Protein AF-A0A2E1RA04-F1 (afdb_monomer_lite)

Secondary structure (DSSP, 8-state):
-HHHHHHHHHHHHHHHHHHTTSS-HHHHHHHHHHHS--SS-HHHHHHHH-HHHHHHHHHHHHTT-TTTTPPPHHHHHHHHT-

Structure (mmCIF, N/CA/C/O backbone):
data_AF-A0A2E1RA04-F1
#
_entry.id   AF-A0A2E1RA04-F1
#
loop_
_atom_site.group_PDB
_atom_site.id
_atom_site.type_symbol
_atom_site.label_atom_id
_atom_site.label_alt_id
_atom_site.label_comp_id
_atom_site.label_asym_id
_atom_site.label_entity_id
_atom_site.label_seq_id
_atom_site.pdbx_PDB_ins_code
_atom_site.Cartn_x
_atom_site.Cartn_y
_atom_site.Cartn_z
_atom_site.occupancy
_atom_site.B_iso_or_equiv
_atom_site.auth_seq_id
_atom_site.auth_comp_id
_atom_site.auth_asym_id
_atom_site.auth_atom_id
_atom_site.pdbx_PDB_model_num
ATOM 1 N N . MET A 1 1 ? -6.448 -12.278 10.935 1.00 60.75 1 MET A N 1
ATOM 2 C CA . MET A 1 1 ? -6.000 -12.811 9.627 1.00 60.75 1 MET A CA 1
ATOM 3 C C . MET A 1 1 ? -4.553 -12.416 9.366 1.00 60.75 1 MET A C 1
ATOM 5 O O . MET A 1 1 ? -4.189 -11.306 9.727 1.00 60.75 1 MET A O 1
ATOM 9 N N . VAL A 1 2 ? -3.734 -13.291 8.764 1.00 85.88 2 VAL A N 1
ATOM 10 C CA . VAL A 1 2 ? -2.308 -12.995 8.486 1.00 85.88 2 VAL A CA 1
ATOM 11 C C . VAL A 1 2 ? -2.128 -12.247 7.158 1.00 85.88 2 VAL A C 1
ATOM 13 O O . VAL A 1 2 ? -1.488 -11.204 7.145 1.00 85.88 2 VAL A O 1
ATOM 16 N N . VAL A 1 3 ? -2.757 -12.714 6.073 1.00 91.12 3 VAL A N 1
ATOM 17 C CA . VAL A 1 3 ? -2.578 -12.148 4.717 1.00 91.12 3 VAL A CA 1
ATOM 18 C C . VAL A 1 3 ? -3.031 -10.689 4.629 1.00 91.12 3 VAL A C 1
ATOM 20 O O . VAL A 1 3 ? -2.260 -9.844 4.193 1.00 91.12 3 VAL A O 1
ATOM 23 N N . THR A 1 4 ? -4.237 -10.373 5.108 1.00 93.81 4 THR A N 1
ATOM 24 C CA . THR A 1 4 ? -4.808 -9.013 5.069 1.00 93.81 4 THR A CA 1
ATOM 25 C C . THR A 1 4 ? -3.910 -7.986 5.756 1.00 93.81 4 THR A C 1
ATOM 27 O O . THR A 1 4 ? -3.639 -6.929 5.202 1.00 93.81 4 THR A O 1
ATOM 30 N N . ARG A 1 5 ? -3.373 -8.330 6.936 1.00 95.50 5 ARG A N 1
ATOM 31 C CA . ARG A 1 5 ? -2.431 -7.478 7.674 1.00 95.50 5 ARG A CA 1
ATOM 32 C C . ARG A 1 5 ? -1.143 -7.248 6.885 1.00 95.50 5 ARG A C 1
ATOM 34 O O . ARG A 1 5 ? -0.642 -6.130 6.865 1.00 95.50 5 ARG A O 1
ATOM 41 N N . THR A 1 6 ? -0.597 -8.298 6.274 1.00 95.75 6 THR A N 1
ATOM 42 C CA . THR A 1 6 ? 0.633 -8.201 5.481 1.00 95.75 6 THR A CA 1
ATOM 43 C C . THR A 1 6 ? 0.435 -7.319 4.255 1.00 95.75 6 THR A C 1
ATOM 45 O O . THR A 1 6 ? 1.240 -6.423 4.035 1.00 95.75 6 THR A O 1
ATOM 48 N N . VAL A 1 7 ? -0.638 -7.529 3.489 1.00 95.69 7 VAL A N 1
ATOM 49 C CA . VAL A 1 7 ? -0.907 -6.753 2.268 1.00 95.69 7 VAL A CA 1
ATOM 50 C C . VAL A 1 7 ? -1.226 -5.293 2.597 1.00 95.69 7 VAL A C 1
ATOM 52 O O . VAL A 1 7 ? -0.686 -4.408 1.944 1.00 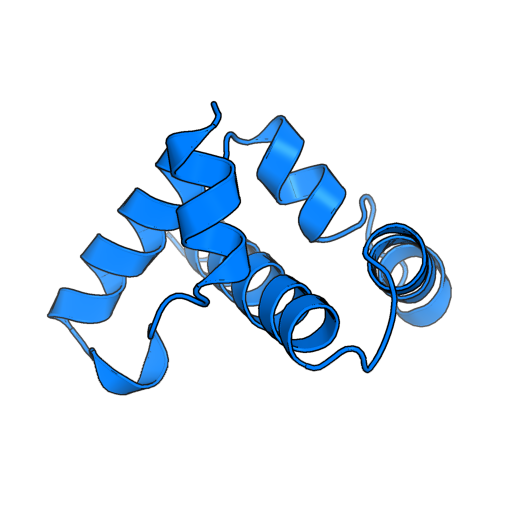95.69 7 VAL A O 1
ATOM 55 N N . ALA A 1 8 ? -2.011 -5.022 3.646 1.00 97.44 8 ALA A N 1
ATOM 56 C CA . ALA A 1 8 ? -2.301 -3.650 4.070 1.00 97.44 8 ALA A CA 1
ATOM 57 C C . ALA A 1 8 ? -1.030 -2.886 4.471 1.00 97.44 8 ALA A C 1
ATOM 59 O O . ALA A 1 8 ? -0.828 -1.750 4.053 1.00 97.44 8 ALA A O 1
ATOM 60 N N . MET A 1 9 ? -0.138 -3.528 5.235 1.00 97.69 9 MET A N 1
ATOM 61 C CA . MET A 1 9 ? 1.146 -2.925 5.604 1.00 97.69 9 MET A CA 1
ATOM 62 C C . MET A 1 9 ? 2.059 -2.710 4.404 1.00 97.69 9 MET A C 1
ATOM 64 O O . MET A 1 9 ? 2.716 -1.681 4.314 1.00 97.69 9 MET A O 1
ATOM 68 N N . LEU A 1 10 ? 2.097 -3.667 3.480 1.00 97.56 10 LEU A N 1
ATOM 69 C CA . LEU A 1 10 ? 2.886 -3.552 2.262 1.00 97.56 10 LEU A CA 1
ATOM 70 C C . LEU A 1 10 ? 2.430 -2.361 1.410 1.00 97.56 10 LEU A C 1
ATOM 72 O O . LEU A 1 10 ? 3.264 -1.600 0.927 1.00 97.56 10 LEU A O 1
ATOM 76 N N . ALA A 1 11 ? 1.116 -2.195 1.250 1.00 98.12 11 ALA A N 1
ATOM 77 C CA . ALA A 1 11 ? 0.533 -1.058 0.553 1.00 98.12 11 ALA A CA 1
ATOM 78 C C . ALA A 1 11 ? 0.883 0.268 1.237 1.00 98.12 11 ALA A C 1
ATOM 80 O O . ALA A 1 11 ? 1.297 1.198 0.556 1.00 98.12 11 ALA A O 1
ATOM 81 N N . ASN A 1 12 ? 0.783 0.330 2.568 1.00 98.31 12 ASN A N 1
ATOM 82 C CA . ASN A 1 12 ? 1.082 1.542 3.332 1.00 98.31 12 ASN A CA 1
ATOM 83 C C . ASN A 1 12 ? 2.562 1.949 3.284 1.00 98.31 12 ASN A C 1
ATOM 85 O O . ASN A 1 12 ? 2.878 3.129 3.185 1.00 98.31 12 ASN A O 1
ATOM 89 N N . GLU A 1 13 ? 3.478 0.982 3.332 1.00 98.12 13 GLU A N 1
ATOM 90 C CA . GLU A 1 13 ? 4.910 1.268 3.186 1.00 98.12 13 GLU A CA 1
ATOM 91 C C . GLU A 1 13 ? 5.225 1.746 1.763 1.00 98.12 13 GLU A C 1
ATOM 93 O O . GLU A 1 13 ? 5.995 2.676 1.544 1.00 98.12 13 GLU A O 1
ATOM 98 N N . SER A 1 14 ? 4.573 1.134 0.775 1.00 98.25 14 SER A N 1
ATOM 99 C CA . SER A 1 14 ? 4.727 1.505 -0.631 1.00 98.25 14 SER A CA 1
ATOM 100 C C . SER A 1 14 ? 4.207 2.910 -0.908 1.00 98.25 14 SER A C 1
ATOM 102 O O . SER A 1 14 ? 4.830 3.647 -1.665 1.00 98.25 14 SER A O 1
ATOM 104 N N . SER A 1 15 ? 3.096 3.308 -0.286 1.00 98.19 15 SER A N 1
ATOM 105 C CA . SER A 1 15 ? 2.574 4.666 -0.416 1.00 98.19 15 SER A CA 1
ATOM 106 C C . SER A 1 15 ? 3.452 5.694 0.288 1.00 98.19 15 SER A C 1
ATOM 108 O O . SER A 1 15 ? 3.560 6.804 -0.221 1.00 98.19 15 SER A O 1
ATOM 110 N N . LEU A 1 16 ? 4.137 5.329 1.379 1.00 98.06 16 LEU A N 1
ATOM 111 C CA . LEU A 1 16 ? 5.126 6.204 2.013 1.00 98.06 16 LEU A CA 1
ATOM 112 C C . LEU A 1 16 ? 6.306 6.499 1.075 1.00 98.06 16 LEU A C 1
ATOM 114 O O . LEU A 1 16 ? 6.694 7.652 0.937 1.00 98.06 16 LEU A O 1
ATOM 118 N N . LEU A 1 17 ? 6.816 5.497 0.349 1.00 98.25 17 LEU A N 1
ATOM 119 C CA . LEU A 1 17 ? 7.876 5.715 -0.649 1.00 98.25 17 LEU A CA 1
ATOM 120 C C . LEU A 1 17 ? 7.455 6.681 -1.764 1.00 98.25 17 LEU A C 1
ATOM 122 O O . LEU A 1 17 ? 8.290 7.416 -2.291 1.00 98.25 17 LEU A O 1
ATOM 126 N N . VAL A 1 18 ? 6.172 6.666 -2.129 1.00 98.31 18 VAL A N 1
ATOM 127 C CA . VAL A 1 18 ? 5.617 7.602 -3.112 1.00 98.31 18 VAL A CA 1
ATOM 128 C C . VAL A 1 18 ? 5.442 8.994 -2.508 1.00 98.31 18 VAL A C 1
ATOM 130 O O . VAL A 1 18 ? 5.740 9.981 -3.172 1.00 98.31 18 VAL A O 1
ATOM 133 N N . GLU A 1 19 ? 4.978 9.080 -1.262 1.00 98.06 19 GLU A N 1
ATOM 134 C CA . GLU A 1 19 ? 4.825 10.337 -0.520 1.00 98.06 19 GLU A CA 1
ATOM 135 C C . GLU A 1 19 ? 6.164 11.061 -0.328 1.00 98.06 19 GLU A C 1
ATOM 137 O O . GLU A 1 19 ? 6.244 12.272 -0.507 1.00 98.06 19 GLU A O 1
ATOM 142 N N . GLU A 1 20 ? 7.223 10.310 -0.027 1.00 98.12 20 GLU A N 1
ATOM 143 C CA . GLU A 1 20 ? 8.589 10.812 0.148 1.00 98.12 20 GLU A CA 1
ATOM 144 C C . GLU A 1 20 ? 9.344 11.003 -1.183 1.00 98.12 20 GLU A C 1
ATOM 146 O O . GLU A 1 20 ? 10.539 11.296 -1.179 1.00 98.12 20 GLU A O 1
ATOM 151 N N . GLU A 1 21 ? 8.665 10.827 -2.324 1.00 97.62 21 GLU A N 1
ATOM 152 C CA . GLU A 1 21 ? 9.214 10.969 -3.682 1.00 97.62 21 GLU A CA 1
ATOM 153 C C . GLU A 1 21 ? 10.442 10.077 -3.972 1.00 97.62 21 GLU A C 1
ATOM 155 O O . GLU A 1 21 ? 11.241 10.355 -4.868 1.00 97.62 21 GLU A O 1
ATOM 160 N N . VAL A 1 22 ? 10.591 8.961 -3.250 1.00 98.25 22 VAL A N 1
ATOM 161 C CA . VAL A 1 22 ? 11.667 7.978 -3.475 1.00 98.25 22 VAL A CA 1
ATOM 162 C C . VAL A 1 22 ? 11.465 7.246 -4.806 1.00 98.25 22 VAL A C 1
ATOM 164 O O . VAL A 1 22 ? 12.429 6.920 -5.501 1.00 98.25 22 VAL A O 1
ATOM 167 N N . ALA A 1 23 ? 10.209 6.983 -5.165 1.00 97.44 23 ALA A N 1
ATOM 168 C CA . ALA A 1 23 ? 9.801 6.416 -6.444 1.00 97.44 23 ALA A CA 1
ATOM 169 C C . ALA A 1 23 ? 8.358 6.823 -6.769 1.00 97.44 23 ALA A C 1
ATOM 171 O O . ALA A 1 23 ? 7.574 7.138 -5.877 1.00 97.44 23 ALA A O 1
ATOM 172 N N . ASP A 1 24 ? 7.978 6.780 -8.045 1.00 98.31 24 ASP A N 1
ATOM 173 C CA . ASP A 1 24 ? 6.574 6.916 -8.426 1.00 98.31 24 ASP A CA 1
ATOM 174 C C . ASP A 1 24 ? 5.799 5.605 -8.187 1.00 98.31 24 ASP A C 1
ATOM 176 O O . ASP A 1 24 ? 6.375 4.523 -8.044 1.00 98.31 24 ASP A O 1
ATOM 180 N N . ALA A 1 25 ? 4.464 5.687 -8.140 1.00 97.81 25 ALA A N 1
ATOM 181 C CA . ALA A 1 25 ? 3.617 4.527 -7.841 1.00 97.81 25 ALA A CA 1
ATOM 182 C C . ALA A 1 25 ? 3.843 3.361 -8.823 1.00 97.81 25 ALA A C 1
ATOM 184 O O . ALA A 1 25 ? 3.965 2.207 -8.412 1.00 97.81 25 ALA A O 1
ATOM 185 N N . ALA A 1 26 ? 3.975 3.673 -10.118 1.00 98.25 26 ALA A N 1
ATOM 186 C CA . ALA A 1 26 ? 4.247 2.679 -11.152 1.00 98.25 26 ALA A CA 1
ATOM 187 C C . ALA A 1 26 ? 5.624 2.016 -10.972 1.00 98.25 26 ALA A C 1
ATOM 189 O O . ALA A 1 26 ? 5.759 0.808 -11.177 1.00 98.25 26 ALA A O 1
ATOM 190 N N . GLY A 1 27 ? 6.639 2.784 -10.572 1.00 98.56 27 GLY A N 1
ATOM 191 C CA . GLY A 1 27 ? 7.978 2.298 -10.274 1.00 98.56 27 GLY A CA 1
ATOM 192 C C . GLY A 1 27 ? 8.001 1.359 -9.075 1.00 98.56 27 GLY A C 1
ATOM 193 O O . GLY A 1 27 ? 8.591 0.282 -9.175 1.00 98.56 27 GLY A O 1
ATOM 194 N N . VAL A 1 28 ? 7.312 1.706 -7.981 1.00 98.38 28 VAL A N 1
ATOM 195 C CA . VAL A 1 28 ? 7.181 0.825 -6.806 1.00 98.38 28 VAL A CA 1
ATOM 196 C C . VAL A 1 28 ? 6.501 -0.490 -7.194 1.00 98.38 28 VAL A C 1
ATOM 198 O O . VAL A 1 28 ? 7.031 -1.571 -6.926 1.00 98.38 28 VAL A O 1
ATOM 201 N N . ASP A 1 29 ? 5.378 -0.424 -7.908 1.00 98.56 29 ASP A N 1
ATOM 202 C CA . ASP A 1 29 ? 4.641 -1.614 -8.334 1.00 98.56 29 ASP A CA 1
ATOM 203 C C . ASP A 1 29 ? 5.443 -2.508 -9.286 1.00 98.56 29 ASP A C 1
ATOM 205 O O . ASP A 1 29 ? 5.432 -3.741 -9.169 1.00 98.56 29 ASP A O 1
ATOM 209 N N . LEU A 1 30 ? 6.189 -1.907 -10.214 1.00 98.50 30 LEU A N 1
ATOM 210 C CA . LEU A 1 30 ? 7.083 -2.639 -11.104 1.00 98.50 30 LEU A CA 1
ATOM 211 C C . LEU A 1 30 ? 8.234 -3.292 -10.330 1.00 98.50 30 LEU A C 1
ATOM 213 O O . LEU A 1 30 ? 8.540 -4.465 -10.569 1.00 98.50 30 LEU A O 1
ATOM 217 N N . ALA A 1 31 ? 8.853 -2.559 -9.403 1.00 98.31 31 ALA A N 1
ATOM 218 C CA . ALA A 1 31 ? 9.951 -3.052 -8.583 1.00 98.31 31 ALA A CA 1
ATOM 219 C C . ALA A 1 31 ? 9.520 -4.257 -7.742 1.00 98.31 31 ALA A C 1
ATOM 221 O O . ALA A 1 31 ? 10.244 -5.245 -7.681 1.00 98.31 31 ALA A O 1
ATOM 222 N N . MET A 1 32 ? 8.318 -4.246 -7.170 1.00 98.19 32 MET A N 1
ATOM 223 C CA . MET A 1 32 ? 7.834 -5.368 -6.363 1.00 98.19 32 MET A CA 1
ATOM 224 C C . MET A 1 32 ? 7.494 -6.596 -7.215 1.00 98.19 32 MET A C 1
ATOM 226 O O . MET A 1 32 ? 7.850 -7.726 -6.865 1.00 98.19 32 MET A O 1
ATOM 230 N N . ARG A 1 33 ? 6.901 -6.400 -8.398 1.00 98.25 33 ARG A N 1
ATOM 231 C CA . ARG A 1 33 ? 6.642 -7.505 -9.335 1.00 98.25 33 ARG A CA 1
ATOM 232 C C . ARG A 1 33 ? 7.921 -8.115 -9.899 1.00 98.25 33 ARG A C 1
ATOM 234 O O . ARG A 1 33 ? 7.990 -9.326 -10.075 1.00 98.25 33 ARG A O 1
ATOM 241 N N . LYS A 1 34 ? 8.935 -7.307 -10.218 1.00 98.31 34 LYS A N 1
ATOM 242 C CA . LYS A 1 34 ? 10.165 -7.786 -10.880 1.00 98.31 34 LYS A CA 1
ATOM 243 C C . LYS A 1 34 ? 11.294 -8.130 -9.918 1.00 98.31 34 LYS A C 1
ATOM 245 O O . LYS A 1 34 ? 12.047 -9.055 -10.194 1.00 98.31 34 LYS A O 1
ATOM 250 N N . GLY A 1 35 ? 11.402 -7.413 -8.809 1.00 98.00 35 GLY A N 1
ATOM 251 C CA . GLY A 1 35 ? 12.442 -7.602 -7.804 1.00 98.00 35 GLY A CA 1
ATOM 252 C C . GLY A 1 35 ? 12.158 -8.774 -6.871 1.00 98.00 35 GLY A C 1
ATOM 253 O O . GLY A 1 35 ? 13.069 -9.535 -6.565 1.00 98.00 35 GLY A O 1
ATOM 254 N N . VAL A 1 36 ? 10.899 -8.953 -6.453 1.00 96.50 36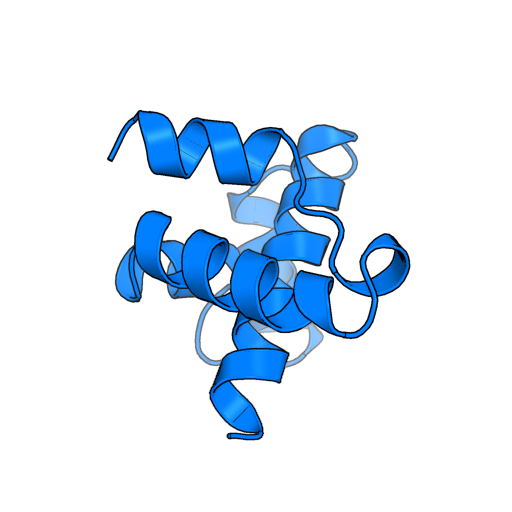 VAL A N 1
ATOM 255 C CA . VAL A 1 36 ? 10.513 -10.001 -5.485 1.00 96.50 36 VAL A CA 1
ATOM 256 C C . VAL A 1 36 ? 9.385 -10.913 -5.972 1.00 96.50 36 VAL A C 1
ATOM 258 O O . VAL A 1 36 ? 8.846 -11.701 -5.198 1.00 96.50 36 VAL A O 1
ATOM 261 N N . ASN A 1 37 ? 9.063 -10.858 -7.268 1.00 97.81 37 ASN A N 1
ATOM 262 C CA . ASN A 1 37 ? 8.109 -11.750 -7.933 1.00 97.81 37 ASN A CA 1
ATOM 263 C C . ASN A 1 37 ? 6.693 -11.716 -7.329 1.00 97.81 37 ASN A C 1
ATOM 265 O O . ASN A 1 37 ? 6.007 -12.741 -7.270 1.00 97.81 37 ASN A O 1
ATOM 269 N N . TYR A 1 38 ? 6.253 -10.547 -6.854 1.00 95.94 38 TYR A N 1
ATOM 270 C CA . TYR A 1 38 ? 4.877 -10.397 -6.385 1.00 95.94 38 TYR A CA 1
ATOM 271 C C . TYR A 1 38 ? 3.907 -10.479 -7.572 1.00 95.94 38 TYR A C 1
ATOM 273 O O . TYR A 1 38 ? 4.241 -10.019 -8.667 1.00 95.94 38 TYR A O 1
ATOM 281 N N . PRO A 1 39 ? 2.713 -11.075 -7.388 1.00 94.69 39 PRO A N 1
ATOM 282 C CA . PRO A 1 39 ? 1.751 -11.243 -8.478 1.00 94.69 39 PRO A CA 1
ATOM 283 C C . PRO A 1 39 ? 1.189 -9.905 -8.976 1.00 94.69 39 PRO A C 1
ATOM 285 O O . PRO A 1 39 ? 0.876 -9.768 -10.156 1.00 94.69 39 PRO A O 1
ATOM 288 N N . LEU A 1 40 ? 1.088 -8.925 -8.078 1.00 96.19 40 LEU A N 1
ATOM 289 C CA . LEU A 1 40 ? 0.644 -7.558 -8.326 1.00 96.19 40 LEU A CA 1
ATOM 290 C C . LEU A 1 40 ? 1.571 -6.598 -7.586 1.00 96.19 40 LEU A C 1
ATOM 292 O O . LEU A 1 40 ? 2.181 -6.976 -6.579 1.00 96.19 40 LEU A O 1
ATOM 296 N N . GLY A 1 41 ? 1.667 -5.367 -8.079 1.00 97.94 41 GLY A N 1
ATOM 297 C CA . GLY A 1 41 ? 2.263 -4.297 -7.298 1.00 97.94 41 GLY A CA 1
ATOM 298 C C . GLY A 1 41 ? 1.451 -4.028 -6.021 1.00 97.94 41 GLY A C 1
ATOM 299 O O . GLY A 1 41 ? 0.240 -4.244 -6.014 1.00 97.94 41 GLY A O 1
ATOM 300 N N . PRO A 1 42 ? 2.080 -3.624 -4.910 1.00 98.00 42 PRO A N 1
ATOM 301 C CA . PRO A 1 42 ? 1.379 -3.317 -3.666 1.00 98.00 42 PRO A CA 1
ATOM 302 C C . PRO A 1 42 ? 0.299 -2.237 -3.795 1.00 98.00 42 PRO A C 1
ATOM 304 O O . PRO A 1 42 ? -0.747 -2.372 -3.159 1.00 98.00 42 PRO A O 1
ATOM 307 N N . LEU A 1 43 ? 0.520 -1.194 -4.601 1.00 98.25 43 LEU A N 1
ATOM 308 C CA . LEU A 1 43 ? -0.451 -0.115 -4.791 1.00 98.25 43 LEU A CA 1
ATOM 309 C C . LEU A 1 43 ? -1.550 -0.546 -5.768 1.00 98.25 43 LEU A C 1
ATOM 311 O O . LEU A 1 43 ? -2.723 -0.379 -5.451 1.00 98.25 43 LEU A O 1
ATOM 315 N N . GLU A 1 44 ? -1.201 -1.215 -6.871 1.00 98.00 44 GLU A N 1
ATOM 316 C CA . GLU A 1 44 ? -2.154 -1.941 -7.735 1.00 98.00 44 GLU A CA 1
ATOM 317 C C . GLU A 1 44 ? -3.068 -2.888 -6.928 1.00 98.00 44 GLU A C 1
ATOM 319 O O . GLU A 1 44 ? -4.270 -2.998 -7.180 1.00 98.00 44 GLU A O 1
ATOM 324 N N . TRP A 1 45 ? -2.509 -3.605 -5.951 1.00 97.19 45 TRP A N 1
ATOM 325 C CA . TRP A 1 45 ? -3.262 -4.550 -5.132 1.00 97.19 45 TRP A CA 1
ATOM 326 C C . TRP A 1 45 ? -4.192 -3.830 -4.150 1.00 97.19 45 TRP A C 1
ATOM 328 O O . TRP A 1 45 ? -5.338 -4.245 -3.972 1.00 97.19 45 TRP A O 1
ATOM 338 N N . ALA A 1 46 ? -3.728 -2.738 -3.545 1.00 97.38 46 ALA A N 1
ATOM 339 C CA . ALA A 1 46 ? -4.548 -1.888 -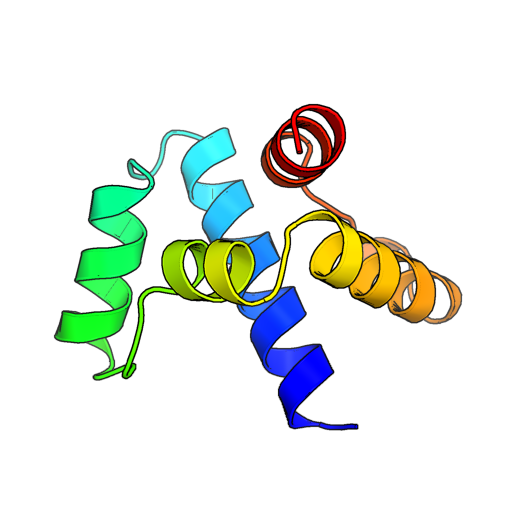2.691 1.00 97.38 46 ALA A CA 1
ATOM 340 C C . ALA A 1 46 ? -5.694 -1.216 -3.461 1.00 97.38 46 ALA A C 1
ATOM 342 O O . ALA A 1 46 ? -6.807 -1.162 -2.945 1.00 97.38 46 ALA A O 1
ATOM 343 N N . GLU A 1 47 ? -5.467 -0.797 -4.708 1.00 97.50 47 GLU A N 1
ATOM 344 C CA . GLU A 1 47 ? -6.515 -0.277 -5.590 1.00 97.50 47 GLU A CA 1
ATOM 345 C C . GLU A 1 47 ? -7.592 -1.331 -5.869 1.00 97.50 47 GLU A C 1
ATOM 347 O O . GLU A 1 47 ? -8.781 -1.063 -5.707 1.00 97.50 47 GLU A O 1
ATOM 352 N N . GLN A 1 48 ? -7.181 -2.552 -6.233 1.00 97.12 48 GLN A N 1
ATOM 353 C CA . GLN A 1 48 ? -8.108 -3.656 -6.504 1.00 97.12 48 GLN A CA 1
ATOM 354 C C . GLN A 1 48 ? -8.880 -4.110 -5.263 1.00 97.12 48 GLN A C 1
ATOM 356 O O . GLN A 1 48 ? -10.034 -4.522 -5.373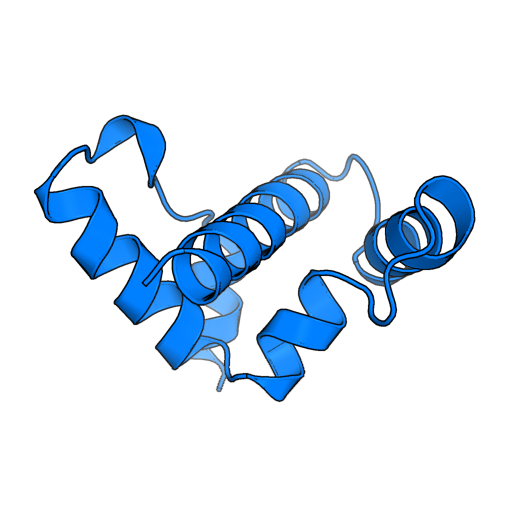 1.00 97.12 48 GLN A O 1
ATOM 361 N N . TRP A 1 49 ? -8.247 -4.075 -4.088 1.00 96.44 49 TRP A N 1
ATOM 362 C CA . TRP A 1 49 ? -8.919 -4.367 -2.822 1.00 96.44 49 TRP A CA 1
ATOM 363 C C . TRP A 1 49 ? -9.864 -3.222 -2.413 1.00 96.44 49 TRP A C 1
ATOM 365 O O . TRP A 1 49 ? -10.946 -3.473 -1.886 1.00 96.44 49 TRP A O 1
ATOM 375 N N . GLY A 1 50 ? -9.494 -1.981 -2.713 1.00 97.88 50 GLY A N 1
ATOM 376 C CA . GLY A 1 50 ? -10.226 -0.772 -2.368 1.00 97.88 50 GLY A CA 1
ATOM 377 C C . GLY A 1 50 ? -9.518 0.003 -1.261 1.00 97.88 50 GLY A C 1
ATOM 378 O O . GLY A 1 50 ? -9.332 -0.493 -0.147 1.00 97.88 50 GLY A O 1
ATOM 379 N N . TRP A 1 51 ? -9.171 1.256 -1.554 1.00 97.81 51 TRP A N 1
ATOM 380 C CA . TRP A 1 51 ? -8.390 2.125 -0.669 1.00 97.81 51 TRP A CA 1
ATOM 381 C C . TRP A 1 51 ? -9.005 2.275 0.729 1.00 97.81 51 TRP A C 1
ATOM 383 O O . TRP A 1 51 ? -8.301 2.130 1.727 1.00 97.81 51 TRP A O 1
ATOM 393 N N . ASN A 1 52 ? -10.327 2.460 0.809 1.00 97.94 52 ASN A N 1
ATOM 394 C CA . ASN A 1 52 ? -11.055 2.558 2.079 1.00 97.94 52 ASN A CA 1
ATOM 395 C C . ASN A 1 52 ? -10.912 1.293 2.939 1.00 97.94 52 ASN A C 1
ATOM 397 O O . ASN A 1 52 ? -10.694 1.391 4.142 1.00 97.94 52 ASN A O 1
ATOM 401 N N . SER A 1 53 ? -10.964 0.102 2.335 1.00 97.88 53 SER A N 1
ATOM 402 C CA . SER A 1 53 ? -10.803 -1.161 3.069 1.00 97.88 53 SER A CA 1
ATOM 403 C C . SER A 1 53 ? -9.377 -1.368 3.583 1.00 97.88 53 SER A C 1
ATOM 405 O O . SER A 1 53 ? -9.181 -1.959 4.650 1.00 97.88 53 SER A O 1
ATOM 407 N N . VAL A 1 54 ? -8.372 -0.871 2.854 1.00 98.00 54 VAL A N 1
ATOM 408 C CA . VAL A 1 54 ? -6.976 -0.877 3.314 1.00 98.00 54 VAL A CA 1
ATOM 409 C C . VAL A 1 54 ? -6.814 0.050 4.519 1.00 98.00 54 VAL A C 1
ATOM 411 O O . VAL A 1 54 ? -6.275 -0.382 5.539 1.00 98.00 54 VAL A O 1
ATOM 414 N N . VAL A 1 55 ? -7.316 1.286 4.423 1.00 98.12 55 VAL A N 1
ATOM 415 C CA . VAL A 1 55 ? -7.277 2.275 5.512 1.00 98.12 55 VAL A CA 1
ATOM 416 C C . VAL A 1 55 ? -7.996 1.742 6.748 1.00 98.12 55 VAL A C 1
ATOM 418 O O . VAL A 1 55 ? -7.372 1.649 7.800 1.00 98.12 55 VAL A O 1
ATOM 421 N N . GLU A 1 56 ? -9.233 1.260 6.613 1.00 97.88 56 GLU A N 1
ATOM 422 C CA . GLU A 1 56 ? -10.003 0.678 7.722 1.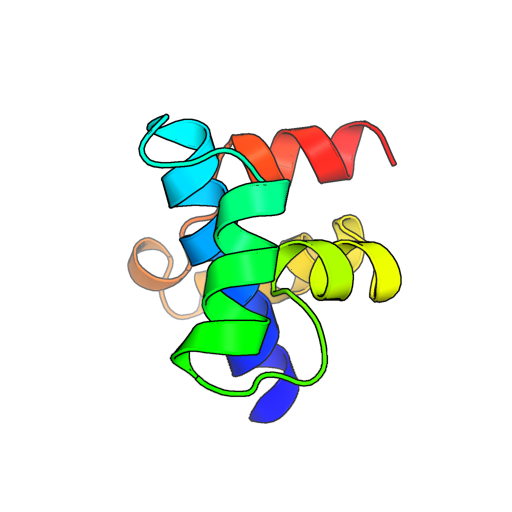00 97.88 56 GLU A CA 1
ATOM 423 C C . GLU A 1 56 ? -9.251 -0.492 8.383 1.00 97.88 56 GLU A C 1
ATOM 425 O O . GLU A 1 56 ? -9.234 -0.645 9.608 1.00 97.88 56 GLU A O 1
ATOM 430 N N . THR A 1 57 ? -8.579 -1.332 7.590 1.00 97.81 57 THR A N 1
ATOM 431 C CA . THR A 1 57 ? -7.754 -2.417 8.139 1.00 97.81 57 THR A CA 1
ATOM 432 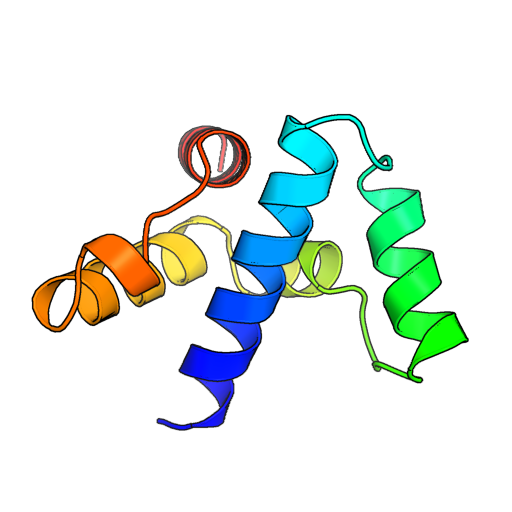C C . THR A 1 57 ? -6.608 -1.866 8.987 1.00 97.81 57 THR A C 1
ATOM 434 O O . THR A 1 57 ? -6.350 -2.385 10.077 1.00 97.81 57 THR A O 1
ATOM 437 N N . LEU A 1 58 ? -5.902 -0.844 8.503 1.00 98.06 58 LEU A N 1
ATOM 438 C CA . LEU A 1 58 ? -4.777 -0.238 9.214 1.00 98.06 58 LEU A CA 1
ATOM 439 C C . LEU A 1 58 ? -5.235 0.510 10.468 1.00 98.06 58 LEU A C 1
ATOM 441 O O . LEU A 1 58 ? -4.599 0.359 11.506 1.00 98.06 58 LEU A O 1
ATOM 445 N N . GLU A 1 59 ? -6.364 1.216 10.420 1.00 97.94 59 GLU A N 1
ATOM 446 C CA . GLU A 1 59 ? -6.970 1.878 11.583 1.00 97.94 59 GLU A CA 1
ATOM 447 C C . GLU A 1 59 ? -7.313 0.867 12.680 1.00 97.94 59 GLU A C 1
ATOM 449 O O . GLU A 1 59 ? -6.959 1.051 13.848 1.00 97.94 59 GLU A O 1
ATOM 454 N N . ASN A 1 60 ? -7.929 -0.256 12.304 1.00 97.31 60 ASN A N 1
ATOM 455 C CA . ASN A 1 60 ? -8.230 -1.339 13.236 1.00 97.31 60 ASN A CA 1
ATOM 456 C C . ASN A 1 60 ? -6.957 -1.945 13.853 1.00 97.31 60 ASN A C 1
ATOM 458 O O . ASN A 1 60 ? -6.939 -2.294 15.035 1.00 97.31 60 ASN A O 1
ATOM 462 N N . LEU A 1 61 ? -5.871 -2.062 13.082 1.00 96.88 61 LEU A N 1
ATOM 463 C CA . LEU A 1 61 ? -4.575 -2.526 13.591 1.00 96.88 61 LEU A CA 1
ATOM 464 C C . LEU A 1 61 ? -3.898 -1.481 14.496 1.00 96.88 61 LEU A C 1
ATOM 466 O O . LEU A 1 61 ? -3.271 -1.851 15.496 1.00 96.88 61 LEU A O 1
ATOM 470 N N . ALA A 1 62 ? -4.053 -0.192 14.188 1.00 97.38 62 ALA A N 1
ATOM 471 C CA . ALA A 1 62 ? -3.509 0.926 14.952 1.00 97.38 62 ALA A CA 1
ATOM 472 C C . ALA A 1 62 ? -4.084 1.003 16.375 1.00 97.38 62 ALA A C 1
ATOM 474 O O . ALA A 1 62 ? -3.367 1.408 17.287 1.00 97.38 62 ALA A O 1
ATOM 475 N N . GLN A 1 63 ? -5.302 0.500 16.612 1.00 97.19 63 GLN A N 1
ATOM 476 C CA . GLN A 1 63 ? -5.866 0.364 17.967 1.00 97.19 63 GLN A CA 1
ATOM 477 C C . GLN A 1 63 ? -4.992 -0.489 18.904 1.00 97.19 63 GLN A C 1
ATOM 479 O O . GLN A 1 63 ? -5.010 -0.306 20.119 1.00 97.19 63 GLN A O 1
ATOM 484 N N . VAL A 1 64 ? -4.213 -1.428 18.353 1.00 95.81 64 VAL A N 1
ATOM 485 C CA . VAL A 1 64 ? -3.290 -2.276 19.126 1.00 95.81 64 VAL A CA 1
ATOM 486 C C . VAL A 1 64 ? -1.892 -1.661 19.200 1.00 95.81 64 VAL A C 1
ATOM 488 O O . VAL A 1 64 ? -1.189 -1.835 20.195 1.00 95.81 64 VAL A O 1
ATOM 491 N N . ASN A 1 65 ? -1.454 -0.972 18.143 1.00 96.31 65 ASN A N 1
ATOM 492 C CA . ASN A 1 65 ? -0.162 -0.291 18.102 1.00 96.31 65 ASN A CA 1
ATOM 493 C C . ASN A 1 65 ? -0.191 0.869 17.097 1.00 96.31 65 ASN A C 1
ATOM 495 O O . ASN A 1 65 ? 0.094 0.676 15.916 1.00 96.31 65 ASN A O 1
ATOM 499 N N . ALA A 1 66 ? -0.511 2.067 17.577 1.00 94.88 66 ALA A N 1
ATOM 500 C CA . ALA A 1 66 ? -0.697 3.233 16.718 1.00 94.88 66 ALA A CA 1
ATOM 501 C C . ALA A 1 66 ? 0.571 3.618 15.943 1.00 94.88 66 ALA A C 1
ATOM 503 O O . ALA A 1 66 ? 0.488 3.951 14.767 1.00 94.88 66 ALA A O 1
ATOM 504 N N . GLU A 1 67 ? 1.743 3.508 16.575 1.00 94.69 67 GLU A N 1
ATOM 505 C CA . GLU A 1 67 ? 3.015 3.888 15.953 1.00 94.69 67 GLU A CA 1
ATOM 506 C C . GLU A 1 67 ? 3.363 2.973 14.773 1.00 94.69 67 GLU A C 1
ATOM 508 O O . GLU A 1 67 ? 3.761 3.429 13.706 1.00 94.69 67 GLU A O 1
ATOM 513 N N . ARG A 1 68 ? 3.169 1.658 14.936 1.00 94.81 68 ARG A N 1
ATOM 514 C CA . ARG A 1 68 ? 3.521 0.671 13.907 1.00 94.81 68 ARG A CA 1
ATOM 515 C C . ARG A 1 68 ? 2.598 0.705 12.689 1.00 94.81 68 ARG A C 1
ATOM 517 O O . ARG A 1 68 ? 3.037 0.335 11.604 1.00 94.81 68 ARG A O 1
ATOM 524 N N . TYR A 1 69 ? 1.327 1.046 12.880 1.00 96.94 69 TYR A N 1
ATOM 525 C CA . TYR A 1 69 ? 0.310 1.039 11.820 1.00 96.94 69 TYR A CA 1
ATOM 526 C C . TYR A 1 69 ? -0.112 2.449 11.414 1.00 96.94 69 TYR A C 1
ATOM 528 O O . TYR A 1 69 ? -1.224 2.638 10.927 1.00 96.94 69 TYR A O 1
ATOM 536 N N . LYS A 1 70 ? 0.761 3.439 11.625 1.00 97.06 70 LYS A N 1
ATOM 537 C CA . LYS A 1 70 ? 0.511 4.805 11.185 1.00 97.06 70 LYS A CA 1
ATOM 538 C C . LYS A 1 70 ? 0.297 4.827 9.672 1.00 97.06 70 LYS A C 1
ATOM 540 O O . LYS A 1 70 ? 1.124 4.332 8.908 1.00 97.06 70 LYS A O 1
ATOM 545 N N . ILE A 1 71 ? -0.825 5.396 9.258 1.00 98.06 71 ILE A N 1
ATOM 546 C CA . ILE A 1 71 ? -1.254 5.433 7.862 1.00 98.06 71 ILE A CA 1
ATOM 547 C C . ILE A 1 71 ? -0.596 6.634 7.181 1.00 98.06 71 ILE A C 1
ATOM 549 O O . ILE A 1 71 ? -0.615 7.735 7.729 1.00 98.06 71 ILE A O 1
ATOM 553 N N . SER A 1 72 ? -0.011 6.418 6.004 1.00 97.56 72 SER A N 1
ATOM 554 C CA . SER A 1 72 ? 0.547 7.495 5.170 1.00 97.56 72 SER A CA 1
ATOM 555 C C . SER A 1 72 ? -0.540 8.471 4.692 1.00 97.56 72 SER A C 1
ATOM 557 O O . SER A 1 72 ? -1.690 8.079 4.460 1.00 97.56 72 SER A O 1
ATOM 559 N N . GLU A 1 73 ? -0.186 9.743 4.517 1.00 97.75 73 GLU A N 1
ATOM 560 C CA . GLU A 1 73 ? -1.115 10.774 4.037 1.00 97.75 73 GLU A CA 1
ATOM 561 C C . GLU A 1 73 ? -1.491 10.539 2.570 1.00 97.75 73 GLU A C 1
ATOM 563 O O . GLU A 1 73 ? -2.633 10.780 2.163 1.00 97.75 73 GLU A O 1
ATOM 568 N N . TRP A 1 74 ? -0.571 9.985 1.772 1.00 97.75 74 TRP A N 1
ATOM 569 C CA . TRP A 1 74 ? -0.860 9.583 0.396 1.00 97.75 74 TRP A CA 1
ATOM 570 C C . TRP A 1 74 ? -2.001 8.564 0.332 1.00 97.75 74 TRP A C 1
ATOM 572 O O . TRP A 1 74 ? -2.928 8.707 -0.472 1.00 97.75 74 TRP A O 1
ATOM 582 N N . LEU A 1 75 ? -1.973 7.551 1.205 1.00 97.25 75 LEU A N 1
ATOM 583 C CA . LEU A 1 75 ? -2.993 6.503 1.236 1.00 97.25 75 LEU A CA 1
ATOM 584 C C . LEU A 1 75 ? -4.341 7.036 1.736 1.00 97.25 75 LEU A C 1
ATOM 586 O O . LEU A 1 75 ? -5.373 6.722 1.141 1.00 97.25 75 LEU A O 1
ATOM 590 N N . GLN A 1 76 ? -4.333 7.898 2.759 1.00 97.50 76 GLN A N 1
ATOM 591 C CA . GLN A 1 76 ? -5.539 8.596 3.220 1.00 97.50 76 GLN A CA 1
ATOM 592 C C . GLN A 1 76 ? -6.151 9.459 2.107 1.00 97.50 76 GLN A C 1
ATOM 594 O O . GLN A 1 76 ? -7.362 9.438 1.886 1.00 97.50 76 GLN A O 1
ATOM 599 N N . THR A 1 77 ? -5.319 10.171 1.345 1.00 97.31 77 THR A N 1
ATOM 600 C CA . THR A 1 77 ? -5.777 10.994 0.218 1.00 97.31 77 THR A CA 1
ATOM 601 C C . THR A 1 77 ? -6.447 10.144 -0.859 1.00 97.31 77 THR A C 1
ATOM 603 O O . THR A 1 77 ? -7.506 10.518 -1.357 1.00 97.31 77 THR A O 1
ATOM 606 N N . ARG A 1 78 ? -5.886 8.976 -1.203 1.00 96.88 78 ARG A N 1
ATOM 607 C CA . ARG A 1 78 ? -6.507 8.055 -2.171 1.00 96.88 78 ARG A CA 1
ATOM 608 C C . ARG A 1 78 ? -7.862 7.542 -1.699 1.00 96.88 78 ARG A C 1
ATOM 610 O O . ARG A 1 78 ? -8.806 7.548 -2.484 1.00 96.88 78 ARG A O 1
ATOM 617 N N . ALA A 1 79 ? -7.966 7.159 -0.431 1.00 96.50 79 ALA A N 1
ATOM 618 C CA . ALA A 1 79 ? -9.215 6.708 0.176 1.00 96.50 79 ALA A CA 1
ATOM 619 C C . ALA A 1 79 ? -10.313 7.787 0.112 1.00 96.50 79 ALA A C 1
ATOM 621 O O . ALA A 1 79 ? -11.434 7.507 -0.302 1.00 96.50 79 ALA A O 1
ATOM 622 N N . ASN A 1 80 ? -9.961 9.047 0.378 1.00 94.44 80 ASN A N 1
ATOM 623 C CA . ASN A 1 80 ? -10.899 10.176 0.324 1.00 94.44 80 ASN A CA 1
ATOM 624 C C . ASN A 1 80 ? -11.365 10.552 -1.097 1.00 94.44 80 ASN A C 1
ATOM 626 O O . ASN A 1 80 ? -12.355 11.266 -1.245 1.00 94.44 80 ASN A O 1
ATOM 630 N N . LEU A 1 81 ? -10.646 10.113 -2.134 1.00 86.31 81 LEU A N 1
ATOM 631 C CA . LEU A 1 81 ? -10.988 10.342 -3.544 1.00 86.31 81 LEU A CA 1
ATOM 632 C C . LEU A 1 81 ? -11.790 9.185 -4.171 1.00 86.31 81 LEU A C 1
ATOM 634 O O . LEU A 1 81 ? -12.149 9.282 -5.346 1.00 86.31 81 LEU A O 1
ATOM 638 N N . SER A 1 82 ? -12.002 8.098 -3.421 1.00 67.62 82 SER A N 1
ATOM 639 C CA . SER A 1 82 ? -12.611 6.837 -3.877 1.00 67.62 82 SER A CA 1
ATOM 640 C C . SER A 1 82 ? -14.134 6.841 -3.829 1.00 67.62 82 SER A C 1
ATOM 642 O O . SER A 1 82 ? -14.692 7.390 -2.854 1.00 67.62 82 SER A O 1
#

pLDDT: mean 96.2, std 5.52, range [60.75, 98.56]

Sequence (82 aa):
MVVTRTVAMLANESSLLVEEEVADAAGVDLAMRKGVNYPLGPLEWAEQWGWNSVVETLENLAQVNAERYKISEWLQTRANLS

Radius of gyration: 11.94 Å; chains: 1; bounding box: 25×24×30 Å

Foldseek 3Di:
DPPLVVLLLQLQVLLVCCVVVVDPQVVQFVCCCPVVVDPTRSVRVCVVVALLSSVVVLVVVCVVPVVSSPGDPSSVVRNVVD